Protein AF-A0A842MIA9-F1 (afdb_monomer_lite)

pLDDT: mean 84.77, std 7.35, range [53.97, 93.62]

Foldseek 3Di:
DPPDDPVVVVVVVCVVPPLLVQLVVQLVVLVVVHQPDDDPDPPDDDDQDGSSSVVSLVVSCVVVVHDPVCSQVCCCVRVVTRD

Structure (mmCIF, N/CA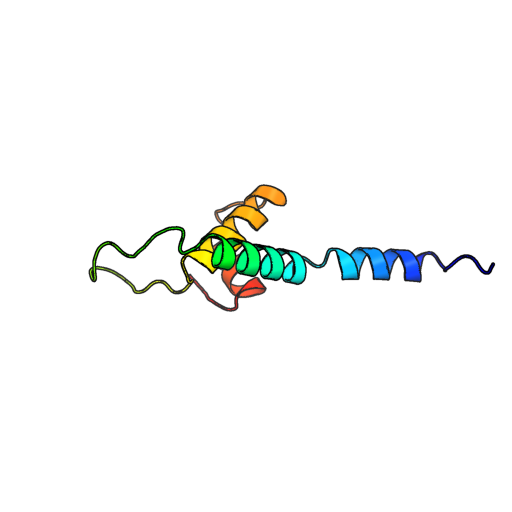/C/O backbone):
data_AF-A0A842MIA9-F1
#
_entry.id   AF-A0A842MIA9-F1
#
loop_
_atom_site.group_PDB
_atom_site.id
_atom_site.type_symbol
_atom_site.label_atom_id
_atom_site.label_alt_id
_atom_site.label_comp_id
_atom_site.label_asym_id
_atom_site.label_entity_id
_atom_site.label_seq_id
_atom_site.pdbx_PDB_ins_code
_atom_site.Cartn_x
_atom_site.Cartn_y
_atom_site.Cartn_z
_atom_site.occupancy
_atom_site.B_iso_or_equiv
_atom_site.auth_seq_id
_atom_site.auth_comp_id
_atom_site.auth_asym_id
_atom_site.auth_atom_id
_atom_site.pdbx_PDB_model_num
ATOM 1 N N . MET A 1 1 ? 17.333 11.591 -34.931 1.00 53.97 1 MET A N 1
ATOM 2 C CA . MET A 1 1 ? 16.807 11.320 -33.570 1.00 53.97 1 MET A CA 1
ATOM 3 C C . MET A 1 1 ? 17.692 10.272 -32.896 1.00 53.97 1 MET A C 1
ATOM 5 O O . MET A 1 1 ? 17.731 9.145 -33.377 1.00 53.97 1 MET A O 1
ATOM 9 N N . LYS A 1 2 ? 18.455 10.617 -31.845 1.00 56.16 2 LYS A N 1
ATOM 10 C CA . LYS A 1 2 ? 19.229 9.618 -31.078 1.00 56.16 2 LYS A CA 1
ATOM 11 C C . LYS A 1 2 ? 18.238 8.699 -30.354 1.00 56.16 2 LYS A C 1
ATOM 13 O O . LYS A 1 2 ? 17.442 9.182 -29.553 1.00 56.16 2 LYS A O 1
ATOM 18 N N . LYS A 1 3 ? 18.254 7.395 -30.654 1.00 65.81 3 LYS A N 1
ATOM 19 C CA . LYS A 1 3 ? 17.457 6.407 -29.912 1.00 65.81 3 LYS A CA 1
ATOM 20 C C . LYS A 1 3 ? 17.947 6.392 -28.465 1.00 65.81 3 LYS A C 1
ATOM 22 O O . LYS A 1 3 ? 19.138 6.219 -28.225 1.00 65.81 3 LYS A O 1
ATOM 27 N N . GLU A 1 4 ? 17.035 6.581 -27.515 1.00 77.12 4 GLU A N 1
ATOM 28 C CA . GLU A 1 4 ? 17.357 6.400 -26.100 1.00 77.12 4 GLU A CA 1
ATOM 29 C C . GLU A 1 4 ? 17.915 4.995 -25.859 1.00 77.12 4 GLU A C 1
ATOM 31 O O . GLU A 1 4 ? 17.365 4.007 -26.359 1.00 77.12 4 GLU A O 1
ATOM 36 N N . GLY A 1 5 ? 19.011 4.932 -25.099 1.00 84.69 5 GLY A N 1
ATOM 37 C CA . GLY A 1 5 ? 19.666 3.682 -24.730 1.00 84.69 5 GLY A CA 1
ATOM 38 C C . GLY A 1 5 ? 18.735 2.771 -23.932 1.00 84.69 5 GLY A C 1
ATOM 39 O O . GLY A 1 5 ? 17.879 3.244 -23.182 1.00 84.69 5 GLY A O 1
ATOM 40 N N . TYR A 1 6 ? 18.920 1.459 -24.093 1.00 83.62 6 TYR A N 1
ATOM 41 C CA . TYR A 1 6 ? 18.108 0.414 -23.462 1.00 83.62 6 TYR A CA 1
ATOM 42 C C . TYR A 1 6 ? 17.893 0.656 -21.960 1.00 83.62 6 TYR A C 1
ATOM 44 O O . TYR A 1 6 ? 16.754 0.715 -21.506 1.00 83.62 6 TYR A O 1
ATOM 52 N N . TRP A 1 7 ? 18.971 0.919 -21.219 1.00 85.38 7 TRP A N 1
ATOM 53 C CA . TRP A 1 7 ? 18.923 1.170 -19.776 1.00 85.38 7 TRP A CA 1
ATOM 54 C C . TRP A 1 7 ? 18.081 2.383 -19.391 1.00 85.38 7 TRP A C 1
ATOM 56 O O . TRP A 1 7 ? 17.398 2.360 -18.375 1.00 85.38 7 TRP A O 1
ATOM 66 N N . LYS A 1 8 ? 18.061 3.428 -20.224 1.00 85.38 8 LYS A N 1
ATOM 67 C CA . LYS A 1 8 ? 17.253 4.622 -19.964 1.00 85.38 8 LYS A CA 1
ATOM 68 C C . LYS A 1 8 ? 15.760 4.323 -20.118 1.00 85.38 8 LYS A C 1
ATOM 70 O O . LYS A 1 8 ? 14.960 4.760 -19.298 1.00 85.38 8 LYS A O 1
ATOM 75 N N . LYS A 1 9 ? 15.394 3.525 -21.127 1.00 82.81 9 LYS A N 1
ATOM 76 C CA . LYS A 1 9 ? 14.014 3.050 -21.317 1.00 82.81 9 LYS A CA 1
ATOM 77 C C . LYS A 1 9 ? 13.587 2.084 -20.216 1.00 82.81 9 LYS A C 1
ATOM 79 O O . LYS A 1 9 ? 12.470 2.194 -19.723 1.00 82.81 9 LYS A O 1
ATOM 84 N N . TYR A 1 10 ? 14.474 1.167 -19.833 1.00 81.31 10 TYR A N 1
ATOM 85 C CA . TYR A 1 10 ? 14.243 0.226 -18.742 1.00 81.31 10 TYR A CA 1
ATOM 86 C C . TYR A 1 10 ? 14.009 0.964 -17.423 1.00 81.31 10 TYR A C 1
ATOM 88 O O . TYR A 1 10 ? 12.971 0.769 -16.801 1.00 81.31 10 TYR A O 1
ATOM 96 N N . ASN A 1 11 ? 14.910 1.879 -17.052 1.00 84.25 11 ASN A N 1
ATOM 97 C CA . ASN A 1 11 ? 14.791 2.663 -15.824 1.00 84.25 11 ASN A CA 1
ATOM 98 C C . ASN A 1 11 ? 13.523 3.510 -15.813 1.00 84.25 11 ASN A C 1
ATOM 100 O O . ASN A 1 11 ? 12.869 3.575 -14.783 1.00 84.25 11 ASN A O 1
ATOM 104 N N . LYS A 1 12 ? 13.149 4.107 -16.952 1.00 80.69 12 LYS A N 1
ATOM 105 C CA . LYS A 1 12 ? 11.894 4.852 -17.068 1.00 80.69 12 LYS A CA 1
ATOM 106 C C . LYS A 1 12 ? 10.684 3.951 -16.819 1.00 80.69 12 LYS A C 1
ATOM 108 O O . LYS A 1 12 ? 9.831 4.271 -16.006 1.00 80.69 12 LYS A O 1
ATOM 113 N N . LYS A 1 13 ? 10.638 2.781 -17.460 1.00 75.69 13 LYS A N 1
ATOM 114 C CA . LYS A 1 13 ? 9.550 1.820 -17.249 1.00 75.69 13 LYS A CA 1
ATOM 115 C C . LYS A 1 13 ? 9.509 1.348 -15.790 1.00 75.69 13 LYS A C 1
ATOM 117 O O . LYS A 1 13 ? 8.448 1.328 -15.187 1.00 75.69 13 LYS A O 1
ATOM 122 N N . PHE A 1 14 ? 10.658 1.043 -15.196 1.00 76.75 14 PHE A N 1
ATOM 123 C CA . PHE A 1 14 ? 10.746 0.657 -13.790 1.00 76.75 14 PHE A CA 1
ATOM 124 C C . PHE A 1 14 ? 10.295 1.784 -12.845 1.00 76.75 14 PHE A C 1
ATOM 126 O O . PHE A 1 14 ? 9.556 1.531 -11.902 1.00 76.75 14 PHE A O 1
ATOM 133 N N . SER A 1 15 ? 10.679 3.035 -13.117 1.00 74.00 15 SER A N 1
ATOM 134 C CA . SER A 1 15 ? 10.271 4.185 -12.306 1.00 74.00 15 SER A CA 1
ATOM 135 C C . SER A 1 15 ? 8.793 4.526 -12.450 1.00 74.00 15 SER A C 1
ATOM 137 O O . SER A 1 15 ? 8.197 5.044 -11.506 1.00 74.00 15 SER A O 1
ATOM 139 N N . ASP A 1 16 ? 8.213 4.288 -13.625 1.00 73.56 16 ASP A N 1
ATOM 140 C CA . ASP A 1 16 ? 6.811 4.591 -13.915 1.00 73.56 16 ASP A CA 1
ATOM 141 C C . ASP A 1 16 ? 5.873 3.542 -13.289 1.00 73.56 16 ASP A C 1
ATOM 143 O O . ASP A 1 16 ? 4.774 3.889 -12.868 1.00 73.56 16 ASP A O 1
ATOM 147 N N . PHE A 1 17 ? 6.332 2.293 -13.138 1.00 73.25 17 PHE A N 1
ATOM 148 C CA . PHE A 1 17 ? 5.580 1.181 -12.534 1.00 73.25 17 PHE A CA 1
ATOM 149 C C . PHE A 1 17 ? 6.111 0.765 -11.152 1.00 73.25 17 PHE A C 1
ATOM 151 O O . PHE A 1 17 ? 6.035 -0.401 -10.769 1.00 73.25 17 PHE A O 1
ATOM 158 N N . ASP A 1 18 ? 6.653 1.718 -10.393 1.00 85.31 18 ASP A N 1
ATOM 159 C CA . ASP A 1 18 ? 7.064 1.488 -9.008 1.00 85.31 18 ASP A CA 1
ATOM 160 C C . ASP A 1 18 ? 5.846 1.092 -8.154 1.00 85.31 18 ASP A C 1
ATOM 162 O O . ASP A 1 18 ? 4.855 1.823 -8.075 1.00 85.31 18 ASP A O 1
ATOM 166 N N . VAL A 1 19 ? 5.939 -0.056 -7.481 1.00 86.44 19 VAL A N 1
ATOM 167 C CA . VAL A 1 19 ? 4.905 -0.619 -6.599 1.00 86.44 19 VAL A CA 1
ATOM 168 C C . VAL A 1 19 ? 4.421 0.400 -5.563 1.00 86.44 19 VAL A C 1
ATOM 170 O O . VAL A 1 19 ? 3.226 0.461 -5.275 1.00 86.44 19 VAL A O 1
ATOM 173 N N . LYS A 1 20 ? 5.310 1.260 -5.047 1.00 87.56 20 LYS A N 1
ATOM 174 C CA . LYS A 1 20 ? 4.931 2.313 -4.092 1.00 87.56 20 LYS A CA 1
ATOM 175 C C . LYS A 1 20 ? 4.065 3.397 -4.726 1.00 87.56 20 LYS A C 1
ATOM 177 O O . LYS A 1 20 ? 3.164 3.915 -4.072 1.00 87.56 20 LYS A O 1
ATOM 182 N N . LYS A 1 21 ? 4.312 3.739 -5.994 1.00 89.69 21 LYS A N 1
ATOM 183 C CA . LYS A 1 21 ? 3.485 4.706 -6.732 1.00 89.69 21 LYS A CA 1
ATOM 184 C C . LYS A 1 21 ? 2.112 4.128 -7.040 1.00 89.69 21 LYS A C 1
ATOM 186 O O . LYS A 1 21 ? 1.124 4.835 -6.883 1.00 89.69 21 LYS A O 1
ATOM 191 N N . ILE A 1 22 ? 2.057 2.850 -7.417 1.00 91.38 22 ILE A N 1
ATOM 192 C CA . ILE A 1 22 ? 0.793 2.139 -7.634 1.00 91.38 22 ILE A CA 1
ATOM 193 C C . ILE A 1 22 ? -0.008 2.104 -6.330 1.00 91.38 22 ILE A C 1
ATOM 195 O O . ILE A 1 22 ? -1.179 2.465 -6.331 1.00 91.38 22 ILE A O 1
ATOM 199 N N . LEU A 1 23 ? 0.626 1.760 -5.205 1.00 92.62 23 LEU A N 1
ATOM 200 C CA . LEU A 1 23 ? -0.035 1.783 -3.901 1.00 92.62 23 LEU A CA 1
ATOM 201 C C . LEU A 1 23 ? -0.554 3.181 -3.542 1.00 92.62 23 LEU A C 1
ATOM 203 O O . LEU A 1 23 ? -1.698 3.306 -3.121 1.00 92.62 23 LEU A O 1
ATOM 207 N N . LYS A 1 24 ? 0.253 4.232 -3.737 1.00 92.50 24 LYS A N 1
ATOM 208 C CA . LYS A 1 24 ? -0.168 5.619 -3.481 1.00 92.50 24 LYS A CA 1
ATOM 209 C C . LYS A 1 24 ? -1.391 6.000 -4.315 1.00 92.50 24 LYS A C 1
ATOM 211 O O . LYS A 1 24 ? -2.343 6.537 -3.766 1.00 92.50 24 LYS A O 1
ATOM 216 N N . PHE A 1 25 ? -1.381 5.663 -5.604 1.00 93.44 25 PHE A N 1
ATOM 217 C CA . PHE A 1 25 ? -2.518 5.877 -6.496 1.00 93.44 25 PHE A CA 1
ATOM 218 C C . PHE A 1 25 ? -3.773 5.129 -6.022 1.00 93.44 25 PHE A C 1
ATOM 220 O O . PHE A 1 25 ? -4.859 5.696 -6.023 1.00 93.44 25 PHE A O 1
ATOM 227 N N . LEU A 1 26 ? -3.636 3.876 -5.578 1.00 93.62 26 LEU A N 1
ATOM 228 C CA . LEU A 1 26 ? -4.761 3.099 -5.050 1.00 93.62 26 LEU A CA 1
ATOM 229 C C . LEU A 1 26 ? -5.321 3.679 -3.744 1.00 93.62 26 LEU A C 1
ATOM 231 O O . LEU A 1 26 ? -6.529 3.613 -3.539 1.00 93.62 26 LEU A O 1
ATOM 235 N N . ILE A 1 27 ? -4.470 4.238 -2.877 1.00 93.25 27 ILE A N 1
ATOM 236 C CA . ILE A 1 27 ? -4.910 4.933 -1.657 1.00 93.25 27 ILE A CA 1
ATOM 237 C C . ILE A 1 27 ? -5.695 6.191 -2.031 1.00 93.25 27 ILE A C 1
ATOM 239 O O . ILE A 1 27 ? -6.812 6.349 -1.559 1.00 93.25 27 ILE A O 1
ATOM 243 N N . GLU A 1 28 ? -5.154 7.032 -2.919 1.00 93.56 28 GLU A N 1
ATOM 244 C CA . GLU A 1 28 ? -5.828 8.253 -3.387 1.00 93.56 28 GLU A CA 1
ATOM 245 C C . GLU A 1 28 ? -7.186 7.927 -4.028 1.00 93.56 28 GLU A C 1
ATOM 247 O O . GLU A 1 28 ? -8.192 8.549 -3.701 1.00 93.56 28 GLU A O 1
ATOM 252 N N . LEU A 1 29 ? -7.241 6.888 -4.864 1.00 92.88 29 LEU A N 1
ATOM 253 C CA . LEU A 1 29 ? -8.485 6.417 -5.470 1.00 92.88 29 LEU A CA 1
ATOM 254 C C . LEU A 1 29 ? -9.489 5.908 -4.423 1.00 92.88 29 LEU A C 1
ATOM 256 O O . LEU A 1 29 ? -10.684 6.169 -4.538 1.00 92.88 29 LEU A O 1
ATOM 260 N N . ALA A 1 30 ? -9.027 5.166 -3.414 1.00 90.88 30 ALA A N 1
ATOM 261 C CA . ALA A 1 30 ? -9.891 4.688 -2.338 1.00 90.88 30 ALA A CA 1
ATOM 262 C C . ALA A 1 30 ? -10.429 5.852 -1.490 1.00 90.88 30 ALA A C 1
ATOM 264 O O . ALA A 1 30 ? -11.610 5.853 -1.150 1.00 90.88 30 ALA A O 1
ATOM 265 N N . ASP A 1 31 ? -9.595 6.851 -1.200 1.00 90.44 31 ASP A N 1
ATOM 266 C CA . ASP A 1 31 ? -9.995 8.055 -0.470 1.00 90.44 31 ASP A CA 1
ATOM 267 C C . ASP A 1 31 ? -11.037 8.876 -1.261 1.00 90.44 31 ASP A C 1
ATOM 269 O O . ASP A 1 31 ? -11.997 9.369 -0.669 1.00 90.44 31 ASP A O 1
ATOM 273 N N . GLU A 1 32 ? -10.905 8.981 -2.591 1.00 91.75 32 GLU A N 1
ATOM 274 C CA . GLU A 1 32 ? -11.883 9.662 -3.461 1.00 91.75 32 GLU A CA 1
ATOM 275 C C . GLU A 1 32 ? -13.255 8.971 -3.489 1.00 91.75 32 GLU A C 1
ATOM 277 O O . GLU A 1 32 ? -14.288 9.639 -3.563 1.00 91.75 32 GLU A O 1
ATOM 282 N N . ILE A 1 33 ? -13.279 7.637 -3.433 1.00 89.44 33 ILE A N 1
ATOM 283 C CA . ILE A 1 33 ? -14.524 6.854 -3.398 1.00 89.44 33 ILE A CA 1
ATOM 284 C C . ILE A 1 33 ? -15.200 6.956 -2.018 1.00 89.44 33 ILE A C 1
ATOM 286 O O . ILE A 1 33 ? -16.430 6.916 -1.933 1.00 89.44 33 ILE A O 1
ATOM 290 N N . GLY A 1 34 ? -14.409 7.114 -0.953 1.00 84.31 34 GLY A N 1
ATOM 291 C CA . GLY A 1 34 ? -14.858 7.208 0.436 1.00 84.31 34 GLY A CA 1
ATOM 292 C C . GLY A 1 34 ? -14.460 5.996 1.281 1.00 84.31 34 GLY A C 1
ATOM 293 O O . GLY A 1 34 ? -13.949 4.996 0.775 1.00 84.31 34 GLY A O 1
ATOM 294 N N . GLU A 1 35 ? -14.683 6.076 2.600 1.00 79.25 35 GLU A N 1
ATOM 295 C CA . GLU A 1 35 ? -14.255 5.011 3.511 1.00 79.25 35 GLU A CA 1
ATOM 296 C C . GLU A 1 35 ? -14.942 3.672 3.176 1.00 79.25 35 GLU A C 1
ATOM 298 O O . GLU A 1 35 ? -16.167 3.559 3.259 1.00 79.25 35 GLU A O 1
ATOM 303 N N . PRO A 1 36 ? -14.173 2.620 2.834 1.00 79.44 36 PRO A N 1
ATOM 304 C CA . PRO A 1 36 ? -14.741 1.353 2.378 1.00 79.44 36 PRO A CA 1
ATOM 305 C C . PRO A 1 36 ? -15.461 0.595 3.498 1.00 79.44 36 PRO A C 1
ATOM 307 O O . PRO A 1 36 ? -16.306 -0.261 3.234 1.00 79.44 36 PRO A O 1
ATOM 310 N N . PHE A 1 37 ? -15.098 0.867 4.752 1.00 82.69 37 PHE A N 1
ATOM 311 C CA . PHE A 1 37 ? -15.754 0.325 5.930 1.00 82.69 37 PHE A CA 1
ATOM 312 C C . PHE A 1 37 ? -15.391 1.132 7.175 1.00 82.69 37 PHE A C 1
ATOM 314 O O . PHE A 1 37 ? -14.263 1.589 7.332 1.00 82.69 37 PHE A O 1
ATOM 321 N N . GLU A 1 38 ? -16.328 1.187 8.117 1.00 82.06 38 GLU A N 1
ATOM 322 C CA . GLU A 1 38 ? -16.125 1.794 9.429 1.00 82.06 38 GLU A CA 1
ATOM 323 C C . GLU A 1 38 ? -15.985 0.725 10.522 1.00 82.06 38 GLU A C 1
ATOM 325 O O . GLU A 1 38 ? -16.538 -0.384 10.443 1.00 82.06 38 GLU A O 1
ATOM 330 N N . LYS A 1 39 ? -15.266 1.058 11.600 1.00 79.19 39 LYS A N 1
ATOM 331 C CA . LYS A 1 39 ? -15.169 0.175 12.767 1.00 79.19 39 LYS A CA 1
ATOM 332 C C . LYS A 1 39 ? -16.521 0.126 13.491 1.00 79.19 39 LYS A C 1
ATOM 334 O O . LYS A 1 39 ? -16.893 1.055 14.194 1.00 79.19 39 LYS A O 1
ATOM 339 N N . LYS A 1 40 ? -17.219 -1.010 13.409 1.00 79.12 40 LYS A N 1
ATOM 340 C CA . LYS A 1 40 ? -18.552 -1.193 14.027 1.00 79.12 40 LYS A CA 1
ATOM 341 C C . LYS A 1 40 ? -18.564 -1.219 15.566 1.00 79.12 40 LYS A C 1
ATOM 343 O O . LYS A 1 40 ? -19.631 -1.169 16.167 1.00 79.12 40 LYS A O 1
ATOM 348 N N . SER A 1 41 ? -17.415 -1.373 16.227 1.00 80.31 41 SER A N 1
ATOM 349 C CA . SER A 1 41 ? -17.326 -1.466 17.691 1.00 80.31 41 SER A CA 1
ATOM 350 C C . SER A 1 41 ? -15.993 -0.941 18.209 1.00 80.31 41 SER A C 1
ATOM 352 O O . SER A 1 41 ? -14.961 -1.119 17.573 1.00 80.31 41 SER A O 1
ATOM 354 N N . THR A 1 42 ? -15.979 -0.377 19.414 1.00 79.62 42 THR A N 1
ATOM 355 C CA . THR A 1 42 ? -14.743 -0.026 20.130 1.00 79.62 42 THR A CA 1
ATOM 356 C C . THR A 1 42 ? -14.021 -1.243 20.714 1.00 79.62 42 THR A C 1
ATOM 358 O O . THR A 1 42 ? -12.875 -1.120 21.142 1.00 79.62 42 THR A O 1
ATOM 361 N N . ARG A 1 43 ? -14.641 -2.433 20.706 1.00 82.44 43 ARG A N 1
ATOM 362 C CA . ARG A 1 43 ? -14.003 -3.675 21.165 1.00 82.44 43 ARG A CA 1
ATOM 363 C C . ARG A 1 43 ? -12.839 -4.085 20.249 1.00 82.44 43 ARG A C 1
ATOM 365 O O . ARG A 1 43 ? -12.880 -3.895 19.035 1.00 82.44 43 ARG A O 1
ATOM 372 N N . GLY A 1 44 ? -11.816 -4.697 20.848 1.00 81.62 44 GLY A N 1
ATOM 373 C CA . GLY A 1 44 ? -10.631 -5.204 20.148 1.00 81.62 44 GLY A CA 1
ATOM 374 C C . GLY A 1 44 ? -9.575 -4.136 19.842 1.00 81.62 44 GLY A C 1
ATOM 375 O O . GLY A 1 44 ? -9.715 -2.972 20.217 1.00 81.62 44 GLY A O 1
ATOM 376 N N . ARG A 1 45 ? -8.497 -4.540 19.158 1.00 81.75 45 ARG A N 1
ATOM 377 C CA . ARG A 1 45 ? -7.391 -3.639 18.795 1.00 81.75 45 ARG A CA 1
ATOM 378 C C . ARG A 1 45 ? -7.861 -2.519 17.863 1.00 81.75 45 ARG A C 1
ATOM 380 O O . ARG A 1 45 ? -8.794 -2.684 17.074 1.00 81.75 45 ARG A O 1
ATOM 387 N N . SER A 1 46 ? -7.220 -1.362 17.974 1.00 82.81 46 SER A N 1
ATOM 388 C CA . SER A 1 46 ? -7.328 -0.307 16.965 1.00 82.81 46 SER A CA 1
ATOM 389 C C . SER A 1 46 ? -6.749 -0.801 15.643 1.00 82.81 46 SER A C 1
ATOM 391 O O . SER A 1 46 ? -5.833 -1.62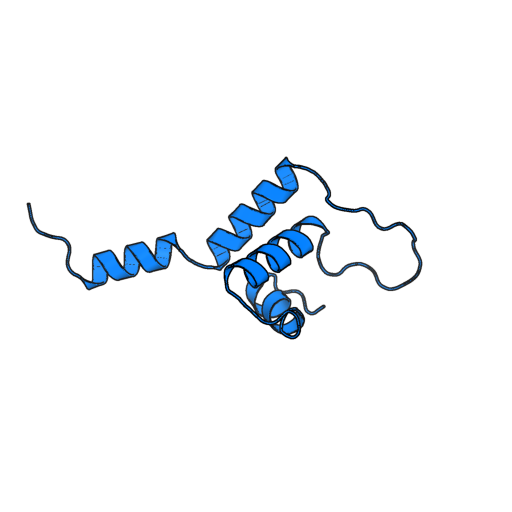7 15.637 1.00 82.81 46 SER A O 1
ATOM 393 N N . PHE A 1 47 ? -7.297 -0.317 14.531 1.00 84.62 47 PHE A N 1
ATOM 394 C CA . PHE A 1 47 ? -6.720 -0.610 13.229 1.00 84.62 47 PHE A CA 1
ATOM 395 C C . PHE A 1 47 ? -5.360 0.074 13.120 1.00 84.62 47 PHE A C 1
ATOM 397 O O . PHE A 1 47 ? -5.235 1.254 13.439 1.00 84.62 47 PHE A O 1
ATOM 404 N N . LYS A 1 48 ? -4.345 -0.690 12.713 1.00 87.00 48 LYS A N 1
ATOM 405 C CA . LYS A 1 48 ? -3.011 -0.149 12.425 1.00 87.00 48 LYS A CA 1
ATOM 406 C C . LYS A 1 48 ? -2.918 0.422 11.010 1.00 87.00 48 LYS A C 1
ATOM 408 O O . LYS A 1 48 ? -2.134 1.323 10.772 1.00 87.00 48 LYS A O 1
ATOM 413 N N . LEU A 1 49 ? -3.748 -0.083 10.096 1.00 87.62 49 LEU A N 1
ATOM 414 C CA . LEU A 1 49 ? -3.970 0.498 8.774 1.00 87.62 49 LEU A CA 1
ATOM 415 C C . LEU A 1 49 ? -5.302 1.240 8.755 1.00 87.62 49 LEU A C 1
ATOM 417 O O . LEU A 1 49 ? -6.279 0.750 9.327 1.00 87.62 49 LEU A O 1
ATOM 421 N N . SER A 1 50 ? -5.371 2.369 8.051 1.00 88.81 50 SER A N 1
ATOM 422 C CA . SER A 1 50 ? -6.670 2.950 7.711 1.00 88.81 50 SER A CA 1
ATOM 423 C C . SER A 1 50 ? -7.469 1.978 6.824 1.00 88.81 50 SER A C 1
ATOM 425 O O . SER A 1 50 ? -6.876 1.150 6.119 1.00 88.81 50 SER A O 1
ATOM 427 N N . PRO A 1 51 ? -8.810 2.061 6.811 1.00 88.88 51 PRO A N 1
ATOM 428 C CA . PRO A 1 51 ? -9.630 1.269 5.896 1.00 88.88 51 PRO A CA 1
ATOM 429 C C . PRO A 1 51 ? -9.204 1.412 4.427 1.00 88.88 51 PRO A C 1
ATOM 431 O O . PRO A 1 51 ? -9.138 0.418 3.700 1.00 88.88 51 PRO A O 1
ATOM 434 N N . THR A 1 52 ? -8.834 2.623 4.005 1.00 91.81 52 THR A N 1
ATOM 435 C CA . THR A 1 52 ? -8.379 2.910 2.638 1.00 91.81 52 THR A CA 1
ATOM 436 C C . THR A 1 52 ? -7.004 2.310 2.347 1.00 91.81 52 THR A C 1
ATOM 438 O O . THR A 1 52 ? -6.828 1.657 1.318 1.00 91.81 52 THR A O 1
ATOM 441 N N . GLN A 1 53 ? -6.058 2.389 3.291 1.00 90.56 53 GLN A N 1
ATOM 442 C CA . GLN A 1 53 ? -4.762 1.706 3.194 1.00 90.56 53 GLN A CA 1
ATOM 443 C C . GLN A 1 53 ? -4.916 0.186 3.111 1.00 90.56 53 GLN A C 1
ATOM 445 O O . GLN A 1 53 ? -4.222 -0.458 2.324 1.00 90.56 53 GLN A O 1
ATOM 450 N N . TYR A 1 54 ? -5.822 -0.392 3.903 1.00 90.38 54 TYR A N 1
ATOM 451 C CA . TYR A 1 54 ? -6.080 -1.829 3.885 1.00 90.38 54 TYR A CA 1
ATOM 452 C C . TYR A 1 54 ? -6.597 -2.287 2.517 1.00 90.38 54 TYR A C 1
ATOM 454 O O . TYR A 1 54 ? -6.070 -3.244 1.949 1.00 90.38 54 TYR A O 1
ATOM 462 N N . VAL A 1 55 ? -7.586 -1.582 1.959 1.00 91.88 55 VAL A N 1
ATOM 463 C CA . VAL A 1 55 ? -8.142 -1.903 0.636 1.00 91.88 55 VAL A CA 1
ATOM 464 C C . VAL A 1 55 ? -7.107 -1.715 -0.467 1.00 91.88 55 VAL A C 1
ATOM 466 O O . VAL A 1 55 ? -6.947 -2.606 -1.301 1.00 91.88 55 VAL A O 1
ATOM 469 N N . ALA A 1 56 ? -6.359 -0.612 -0.456 1.00 93.25 56 ALA A N 1
ATOM 470 C CA . ALA A 1 56 ? -5.320 -0.362 -1.448 1.00 93.25 56 ALA A CA 1
ATOM 471 C C . ALA A 1 56 ? -4.233 -1.451 -1.427 1.00 93.25 56 ALA A C 1
ATOM 473 O O . ALA A 1 56 ? -3.845 -1.962 -2.480 1.00 93.25 56 ALA A O 1
ATOM 474 N N . LEU A 1 57 ? -3.787 -1.862 -0.234 1.00 91.81 57 LEU A N 1
ATOM 475 C CA . LEU A 1 57 ? -2.812 -2.939 -0.069 1.00 91.81 57 LEU A CA 1
ATOM 476 C C . LEU A 1 57 ? -3.379 -4.290 -0.528 1.00 91.81 57 LEU A C 1
ATOM 478 O O . LEU A 1 57 ? -2.692 -5.039 -1.217 1.00 91.81 57 LEU A O 1
ATOM 482 N N . TYR A 1 58 ? -4.639 -4.583 -0.206 1.00 91.00 58 TYR A N 1
ATOM 483 C CA . TYR A 1 58 ? -5.316 -5.797 -0.656 1.00 91.00 58 TYR A CA 1
ATOM 484 C C . TYR A 1 58 ? -5.424 -5.866 -2.187 1.00 91.00 58 TYR A C 1
ATOM 486 O O . TYR A 1 58 ? -5.054 -6.878 -2.781 1.00 91.00 58 TYR A O 1
ATOM 494 N N . ILE A 1 59 ? -5.864 -4.783 -2.840 1.00 91.81 59 ILE A N 1
ATOM 495 C CA . ILE A 1 59 ? -5.951 -4.697 -4.307 1.00 91.81 59 ILE A CA 1
ATOM 496 C C . ILE A 1 59 ? -4.575 -4.913 -4.933 1.00 91.81 59 ILE A C 1
ATOM 498 O O . ILE A 1 59 ? -4.448 -5.687 -5.880 1.00 91.81 59 ILE A O 1
ATOM 502 N N . LEU A 1 60 ? -3.544 -4.266 -4.386 1.00 92.50 60 LEU A N 1
ATOM 503 C CA . LEU A 1 60 ? -2.169 -4.430 -4.844 1.00 92.50 60 LEU A CA 1
ATOM 504 C C . LEU A 1 60 ? -1.733 -5.900 -4.773 1.00 92.50 60 LEU A C 1
ATOM 506 O O . LEU A 1 60 ? -1.170 -6.424 -5.730 1.00 92.50 60 LEU A O 1
ATOM 510 N N . MET A 1 61 ? -2.019 -6.579 -3.661 1.00 91.06 61 MET A N 1
ATOM 511 C CA . MET A 1 61 ? -1.670 -7.988 -3.488 1.00 91.06 61 MET A CA 1
ATOM 512 C C . MET A 1 61 ? -2.390 -8.894 -4.477 1.00 91.06 61 MET A C 1
ATOM 514 O O . MET A 1 61 ? -1.743 -9.734 -5.092 1.00 91.06 61 MET A O 1
ATOM 518 N N . VAL A 1 62 ? -3.690 -8.688 -4.689 1.00 91.56 62 VAL A N 1
ATOM 519 C CA . VAL A 1 62 ? -4.456 -9.449 -5.686 1.00 91.56 62 VAL A CA 1
ATOM 520 C C . VAL A 1 62 ? -3.926 -9.192 -7.099 1.00 91.56 62 VAL A C 1
ATOM 522 O O . VAL A 1 62 ? -3.759 -10.129 -7.872 1.00 91.56 62 VAL A O 1
ATOM 525 N N . PHE A 1 63 ? -3.614 -7.939 -7.436 1.00 90.50 63 PHE A N 1
ATOM 526 C CA . PHE A 1 63 ? -3.134 -7.564 -8.768 1.00 90.50 63 PHE A CA 1
ATOM 527 C C . PHE A 1 63 ? -1.778 -8.195 -9.117 1.00 90.50 63 PHE A C 1
ATOM 529 O O . PHE A 1 63 ? -1.547 -8.567 -10.265 1.00 90.50 63 PHE A O 1
ATOM 536 N N . PHE A 1 64 ? -0.890 -8.327 -8.131 1.00 89.06 64 PHE A N 1
ATOM 537 C CA . PHE A 1 64 ? 0.429 -8.945 -8.299 1.00 89.06 64 PHE A CA 1
ATOM 538 C C . PHE A 1 64 ? 0.467 -10.435 -7.930 1.00 89.06 64 PHE A C 1
ATOM 540 O O . PHE A 1 64 ? 1.557 -10.998 -7.854 1.00 89.06 64 PHE A O 1
ATOM 547 N N . ASP A 1 65 ? -0.691 -11.064 -7.701 1.00 89.31 65 ASP A N 1
ATOM 548 C CA . ASP A 1 65 ? -0.811 -12.470 -7.284 1.00 89.31 65 ASP A CA 1
ATOM 549 C C . ASP A 1 65 ? 0.047 -12.803 -6.043 1.00 89.31 65 ASP A C 1
ATOM 551 O O . ASP A 1 65 ? 0.671 -13.857 -5.916 1.00 89.31 65 ASP A O 1
ATOM 555 N N . MET A 1 66 ? 0.122 -11.848 -5.111 1.00 88.31 66 MET A N 1
ATOM 556 C CA . MET A 1 66 ? 0.842 -11.997 -3.851 1.00 88.31 66 MET A CA 1
ATOM 557 C C . MET A 1 66 ? -0.032 -12.713 -2.823 1.00 88.31 66 MET A C 1
ATOM 559 O O . MET A 1 66 ? -1.217 -12.423 -2.651 1.00 88.31 66 MET A O 1
ATOM 563 N N . SER A 1 67 ? 0.584 -13.616 -2.065 1.00 88.19 67 SER A N 1
ATOM 564 C CA . SER A 1 67 ? -0.085 -14.335 -0.985 1.00 88.19 67 SER A CA 1
ATOM 565 C C . SER A 1 67 ? -0.562 -13.380 0.107 1.00 88.19 67 SER A C 1
ATOM 567 O O . SER A 1 67 ? 0.242 -12.687 0.724 1.00 88.19 67 SER A O 1
ATOM 569 N N . LEU A 1 68 ? -1.858 -13.424 0.440 1.00 83.31 68 LEU A N 1
ATOM 570 C CA . LEU A 1 68 ? -2.445 -12.672 1.562 1.00 83.31 68 LEU A CA 1
ATOM 571 C C . LEU A 1 68 ? -1.821 -13.020 2.920 1.00 83.31 68 LEU A C 1
ATOM 573 O O . LEU A 1 68 ? -1.926 -12.237 3.861 1.00 83.31 68 LEU A O 1
ATOM 577 N N . ARG A 1 69 ? -1.143 -14.170 3.031 1.00 84.38 69 ARG A N 1
ATOM 578 C CA . ARG A 1 69 ? -0.367 -14.524 4.228 1.00 84.38 69 ARG A CA 1
ATOM 579 C C . ARG A 1 69 ? 0.789 -13.553 4.461 1.00 84.38 69 ARG A C 1
ATOM 581 O O . ARG A 1 69 ? 1.140 -13.303 5.607 1.00 84.38 69 ARG A O 1
ATOM 588 N N . ASP A 1 70 ? 1.327 -12.978 3.393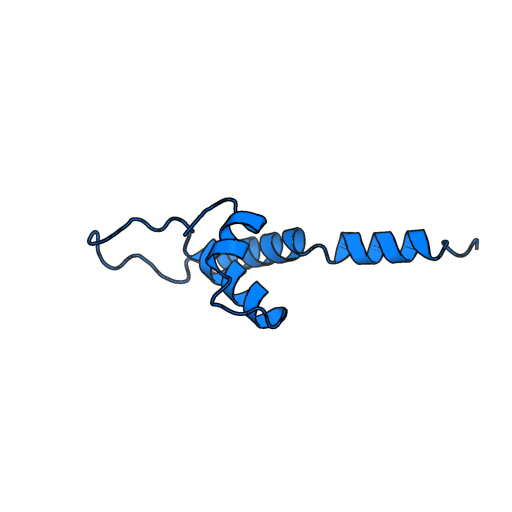 1.00 85.06 70 ASP A N 1
ATOM 589 C CA . ASP A 1 70 ? 2.450 -12.047 3.455 1.00 85.06 70 ASP A CA 1
ATOM 590 C C . ASP A 1 70 ? 1.983 -10.600 3.666 1.00 85.06 70 ASP A C 1
ATOM 592 O O . ASP A 1 70 ? 2.793 -9.679 3.616 1.00 85.06 70 ASP A O 1
ATOM 596 N N . LEU A 1 71 ? 0.687 -10.369 3.921 1.00 83.75 71 LEU A N 1
ATOM 597 C CA . LEU A 1 71 ? 0.128 -9.032 4.137 1.00 83.75 71 LEU A CA 1
ATOM 598 C C . LEU A 1 71 ? 0.860 -8.288 5.258 1.00 83.75 71 LEU A C 1
ATOM 600 O O . LEU A 1 71 ? 1.108 -7.100 5.125 1.00 83.75 71 LEU A O 1
ATOM 604 N N . GLU A 1 72 ? 1.245 -8.983 6.328 1.00 83.38 72 GLU A N 1
ATOM 605 C CA . GLU A 1 72 ? 1.977 -8.405 7.463 1.00 83.38 72 GLU A CA 1
ATOM 606 C C . GLU A 1 72 ? 3.399 -7.960 7.074 1.00 83.38 72 GLU A C 1
ATOM 608 O O . GLU A 1 72 ? 3.887 -6.914 7.509 1.00 83.38 72 GLU A O 1
ATOM 613 N N . LEU A 1 73 ? 4.058 -8.720 6.191 1.00 86.25 73 LEU A N 1
ATOM 614 C CA . LEU A 1 73 ? 5.346 -8.339 5.616 1.00 86.25 73 LEU A CA 1
ATOM 615 C C . 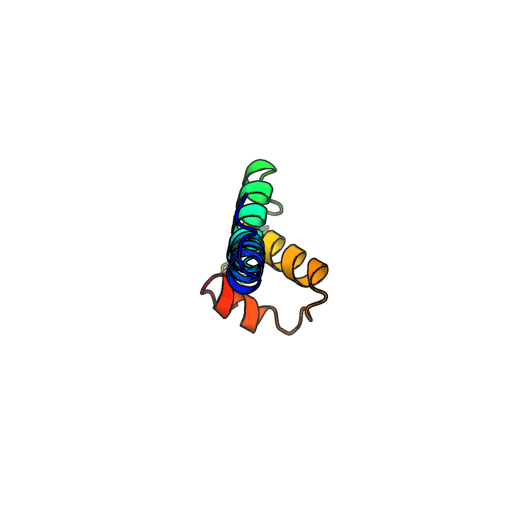LEU A 1 73 ? 5.175 -7.126 4.696 1.00 86.25 73 LEU A C 1
ATOM 617 O O . LEU A 1 73 ? 5.900 -6.137 4.823 1.00 86.25 73 LEU A O 1
ATOM 621 N N . TRP A 1 74 ? 4.207 -7.182 3.783 1.00 86.06 74 TRP A N 1
ATOM 622 C CA . TRP A 1 74 ? 3.995 -6.138 2.786 1.00 86.06 74 TRP A CA 1
ATOM 623 C C . TRP A 1 74 ? 3.460 -4.844 3.391 1.00 86.06 74 TRP A C 1
ATOM 625 O O . TRP A 1 74 ? 3.884 -3.771 2.967 1.00 86.06 74 TR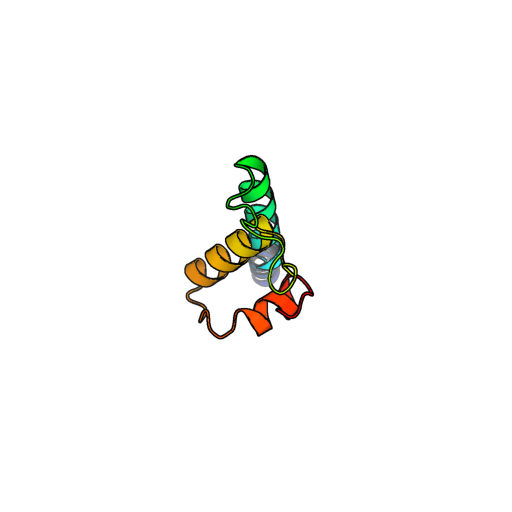P A O 1
ATOM 635 N N . SER A 1 75 ? 2.623 -4.909 4.426 1.00 85.62 75 SER A N 1
ATOM 636 C CA . SER A 1 75 ? 2.182 -3.726 5.168 1.00 85.62 75 SER A CA 1
ATOM 637 C C . SER A 1 75 ? 3.369 -3.025 5.816 1.00 85.62 75 SER A C 1
ATOM 639 O O . SER A 1 75 ? 3.506 -1.807 5.705 1.00 85.62 75 SER A O 1
ATOM 641 N N . LYS A 1 76 ? 4.292 -3.792 6.403 1.00 88.19 76 LYS A N 1
ATOM 642 C CA . LYS A 1 76 ? 5.500 -3.246 7.016 1.00 88.19 76 LYS A CA 1
ATOM 643 C C . LYS A 1 76 ? 6.440 -2.635 5.978 1.00 88.19 76 LYS A C 1
ATOM 645 O O . LYS A 1 76 ? 7.009 -1.576 6.220 1.00 88.19 76 LYS A O 1
ATOM 650 N N . VAL A 1 77 ? 6.603 -3.277 4.822 1.00 85.25 77 VAL A N 1
ATOM 651 C CA . VAL A 1 77 ? 7.506 -2.811 3.752 1.00 85.25 77 VAL A CA 1
ATOM 652 C C . VAL A 1 77 ? 6.951 -1.592 3.009 1.00 85.25 77 VAL A C 1
ATOM 654 O O . VAL A 1 77 ? 7.716 -0.700 2.633 1.00 85.25 77 VAL A O 1
ATOM 657 N N . LEU A 1 78 ? 5.641 -1.560 2.763 1.00 85.75 78 LEU A N 1
ATOM 658 C CA . LEU A 1 78 ? 5.014 -0.583 1.872 1.00 85.75 78 LEU A CA 1
ATOM 659 C C . LEU A 1 78 ? 4.319 0.560 2.612 1.00 85.75 78 LEU A C 1
ATOM 661 O O . LEU A 1 78 ? 4.338 1.684 2.116 1.00 85.75 78 LEU A O 1
ATOM 665 N N . VAL A 1 79 ? 3.739 0.287 3.782 1.00 84.75 79 VAL A N 1
ATOM 666 C CA . VAL A 1 79 ? 3.019 1.277 4.603 1.00 84.75 79 VAL A CA 1
ATOM 667 C C . VAL A 1 79 ? 3.798 1.642 5.873 1.00 84.75 79 VAL A C 1
ATOM 669 O O . VAL A 1 79 ? 3.569 2.697 6.449 1.00 84.75 79 VAL A O 1
ATOM 672 N N . GLY A 1 80 ? 4.766 0.817 6.287 1.00 85.06 80 GLY A N 1
A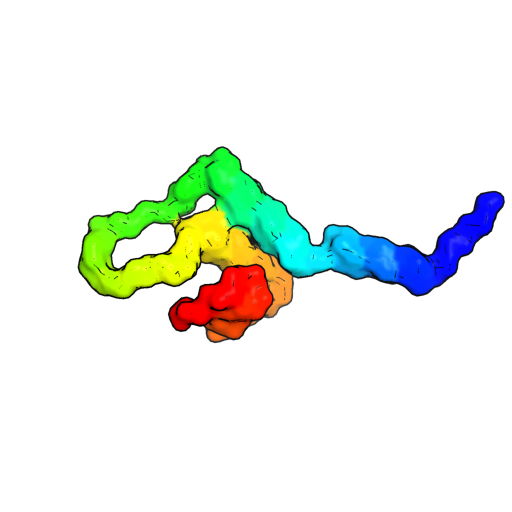TOM 673 C CA . GLY A 1 80 ? 5.549 1.027 7.511 1.00 85.06 80 GLY A CA 1
ATOM 674 C C . GLY A 1 80 ? 4.888 0.466 8.772 1.00 85.06 80 GLY A C 1
ATOM 675 O O . GLY A 1 80 ? 5.491 0.489 9.841 1.00 85.06 80 GLY A O 1
ATOM 676 N N . GLU A 1 81 ? 3.686 -0.096 8.644 1.00 81.56 81 GLU A N 1
ATOM 677 C CA . GLU A 1 81 ? 2.881 -0.587 9.759 1.00 81.56 81 GLU A CA 1
ATOM 678 C C . GLU A 1 81 ? 2.955 -2.112 9.854 1.00 81.56 81 GLU A C 1
ATOM 680 O O . GLU A 1 81 ? 2.675 -2.834 8.894 1.00 81.56 81 GLU A O 1
ATOM 685 N N . HIS A 1 82 ? 3.317 -2.626 11.028 1.00 79.12 82 HIS A N 1
ATOM 686 C CA . HIS A 1 82 ? 3.259 -4.060 11.315 1.00 79.12 82 HIS A CA 1
ATOM 687 C C . HIS A 1 82 ? 1.862 -4.397 11.807 1.00 79.12 82 HIS A C 1
ATOM 689 O O . HIS A 1 82 ? 1.518 -3.958 12.901 1.00 79.12 82 HIS A O 1
ATOM 695 N N . ILE A 1 83 ? 1.071 -5.157 11.049 1.00 74.62 83 ILE A N 1
ATOM 696 C CA . ILE A 1 83 ? -0.314 -5.499 11.430 1.00 74.62 83 ILE A CA 1
ATOM 697 C C . ILE A 1 83 ? -0.337 -6.464 12.619 1.00 74.62 83 ILE A C 1
ATOM 699 O O . ILE A 1 83 ? 0.679 -7.146 12.831 1.00 74.62 83 ILE A O 1
#

Radius of gyration: 16.68 Å; chains: 1; bounding box: 38×26×55 Å

Sequence (83 aa):
MKKEGYWKKYNKKFSDFDVKKILKFLIELADEIGEPFEKKSTRGRSFKLSPTQYVALYILMVFFDMSLRDLELWSKVLVGEHI

Secondary structure (DSSP, 8-state):
-PPPPHHHHHHHHHHHT-HHHHHHHHHHHHHHH--S-----S-SPPPSS-HHHHHHHHHHHHHTT--GGGHHHHHHHHTS---